Protein AF-A0A7X6ZRX3-F1 (afdb_monomer_lite)

Structure (mmCIF, N/CA/C/O backbone):
data_AF-A0A7X6ZRX3-F1
#
_entry.id   AF-A0A7X6ZRX3-F1
#
loop_
_atom_site.group_PDB
_atom_site.id
_atom_site.type_symbol
_atom_site.label_atom_id
_atom_site.label_alt_id
_atom_site.label_comp_id
_atom_site.label_asym_id
_atom_site.label_entity_id
_atom_site.label_seq_id
_atom_site.pdbx_PDB_ins_code
_atom_site.Cartn_x
_atom_site.Cartn_y
_atom_site.Cartn_z
_atom_site.occupancy
_atom_site.B_iso_or_equiv
_atom_site.auth_seq_id
_atom_site.auth_comp_id
_atom_site.auth_asym_id
_atom_site.auth_atom_id
_atom_site.pdbx_PDB_model_num
ATOM 1 N N . MET A 1 1 ? 18.087 -2.968 -9.320 1.00 62.56 1 MET A N 1
ATOM 2 C CA . MET A 1 1 ? 17.895 -2.647 -10.761 1.00 62.56 1 MET A CA 1
ATOM 3 C C . MET A 1 1 ? 18.783 -1.508 -11.258 1.00 62.56 1 MET A C 1
ATOM 5 O O . MET A 1 1 ? 19.505 -1.730 -12.217 1.00 62.56 1 MET A O 1
ATOM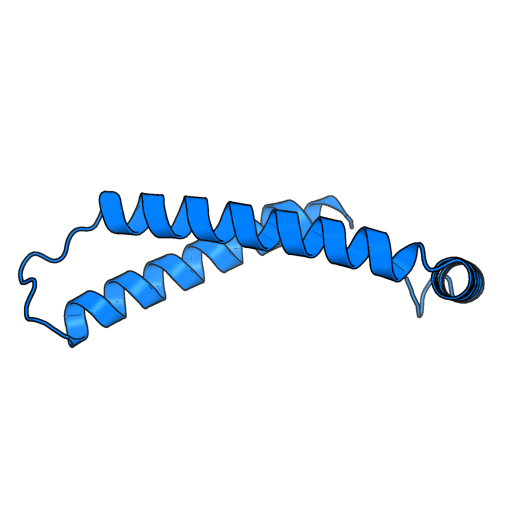 9 N N . LYS A 1 2 ? 18.772 -0.319 -10.634 1.00 68.00 2 LYS A N 1
ATOM 10 C CA . LYS A 1 2 ? 19.614 0.819 -11.057 1.00 68.00 2 LYS A CA 1
ATOM 11 C C . LYS A 1 2 ? 21.122 0.540 -10.952 1.00 68.00 2 LYS A C 1
ATOM 13 O O . LYS A 1 2 ? 21.859 0.905 -11.858 1.00 68.00 2 LYS A O 1
ATOM 18 N N . GLU A 1 3 ? 21.545 -0.132 -9.883 1.00 72.62 3 GLU A N 1
ATOM 19 C CA . GLU A 1 3 ? 22.952 -0.499 -9.651 1.00 72.62 3 GLU A CA 1
ATOM 20 C C . GLU A 1 3 ? 23.353 -1.768 -10.418 1.00 72.62 3 GLU A C 1
ATOM 22 O O . GLU A 1 3 ? 24.369 -1.769 -11.102 1.00 72.62 3 GLU A O 1
ATOM 27 N N . ASN A 1 4 ? 22.513 -2.811 -10.406 1.00 77.81 4 ASN A N 1
ATOM 28 C CA . ASN A 1 4 ? 22.840 -4.086 -11.067 1.00 77.81 4 ASN A CA 1
ATOM 29 C C . ASN A 1 4 ? 22.708 -4.046 -12.605 1.00 77.81 4 ASN A C 1
ATOM 31 O O . ASN A 1 4 ? 23.424 -4.766 -13.296 1.00 77.81 4 ASN A O 1
ATOM 35 N N . HIS A 1 5 ? 21.799 -3.231 -13.163 1.00 79.12 5 HIS A N 1
ATOM 36 C CA . HIS A 1 5 ? 21.517 -3.165 -14.608 1.00 79.12 5 HIS A CA 1
ATOM 37 C C . HIS A 1 5 ? 21.238 -1.723 -15.086 1.00 79.12 5 HIS A C 1
ATOM 39 O O . HIS A 1 5 ? 20.100 -1.381 -15.439 1.00 79.12 5 HIS A O 1
ATOM 45 N N . PRO A 1 6 ? 22.267 -0.859 -15.138 1.00 85.12 6 PRO A N 1
ATOM 46 C CA . PRO A 1 6 ? 22.098 0.575 -15.375 1.00 85.12 6 PRO A CA 1
ATOM 47 C C . PRO A 1 6 ? 21.553 0.918 -16.771 1.00 85.12 6 PRO A C 1
ATOM 49 O O . PRO A 1 6 ? 20.738 1.831 -16.896 1.00 85.12 6 PRO A O 1
ATOM 52 N N . GLU A 1 7 ? 21.947 0.185 -17.817 1.00 83.62 7 GLU A N 1
ATOM 53 C CA . GLU A 1 7 ? 21.478 0.438 -19.192 1.00 83.62 7 GLU A CA 1
ATOM 54 C C . GLU A 1 7 ? 19.994 0.083 -19.368 1.00 83.62 7 GLU A C 1
ATOM 56 O O . GLU A 1 7 ? 19.214 0.866 -19.914 1.00 83.62 7 GLU A O 1
ATOM 61 N N . ARG A 1 8 ? 19.563 -1.057 -18.807 1.00 83.25 8 ARG A N 1
ATOM 62 C CA . ARG A 1 8 ? 18.149 -1.462 -18.786 1.00 83.25 8 ARG A CA 1
ATOM 63 C C . ARG A 1 8 ? 17.300 -0.456 -18.010 1.00 83.25 8 ARG A C 1
ATOM 65 O O . ARG A 1 8 ? 16.221 -0.090 -18.466 1.00 83.25 8 ARG A O 1
ATOM 72 N N . TYR A 1 9 ? 17.796 0.022 -16.869 1.00 82.94 9 TYR A N 1
ATOM 73 C CA . TYR A 1 9 ? 17.118 1.050 -16.082 1.00 82.94 9 TYR A CA 1
ATOM 74 C C . TYR A 1 9 ? 16.940 2.354 -16.876 1.00 82.94 9 TYR A C 1
ATOM 76 O O . TYR A 1 9 ? 15.828 2.872 -16.949 1.00 82.94 9 TYR A O 1
ATOM 84 N N . ARG A 1 10 ? 17.996 2.855 -17.537 1.00 84.00 10 ARG A N 1
ATOM 85 C CA . ARG A 1 10 ? 17.917 4.075 -18.363 1.00 84.00 10 ARG A CA 1
ATOM 86 C C . ARG A 1 10 ? 16.923 3.937 -19.516 1.00 84.00 10 ARG A C 1
ATOM 88 O O . ARG A 1 10 ? 16.163 4.870 -19.767 1.00 84.00 10 ARG A O 1
ATOM 95 N N . LEU A 1 11 ? 16.894 2.783 -20.185 1.00 85.94 11 LEU A N 1
ATOM 96 C CA . LEU A 1 11 ? 15.931 2.509 -21.253 1.00 85.94 11 LEU A CA 1
ATOM 97 C C . LEU A 1 11 ? 14.486 2.528 -20.733 1.00 85.94 11 LEU A C 1
ATOM 99 O O . LEU A 1 11 ? 13.641 3.209 -21.308 1.00 85.94 11 LEU A O 1
ATOM 103 N N . LEU A 1 12 ? 14.209 1.832 -19.627 1.00 83.75 12 LEU A N 1
ATOM 104 C CA . LEU A 1 12 ? 12.873 1.775 -19.021 1.00 83.75 12 LEU A CA 1
ATOM 105 C C . LEU A 1 12 ? 12.387 3.145 -18.536 1.00 83.75 12 LE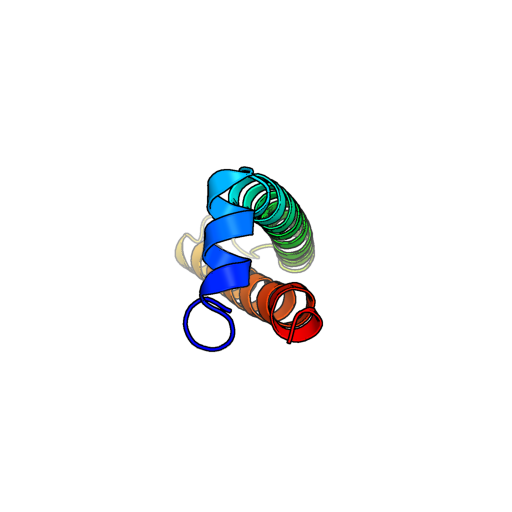U A C 1
ATOM 107 O O . LEU A 1 12 ? 11.204 3.455 -18.672 1.00 83.75 12 LEU A O 1
ATOM 111 N N . VAL A 1 13 ? 13.295 3.970 -18.007 1.00 84.19 13 VAL A N 1
ATOM 112 C CA . VAL A 1 13 ? 13.003 5.361 -17.634 1.00 84.19 13 VAL A CA 1
ATOM 113 C C . VAL A 1 13 ? 12.675 6.191 -18.873 1.00 84.19 13 VAL A C 1
ATOM 115 O O . VAL A 1 13 ? 11.652 6.869 -18.894 1.00 84.19 13 VAL A O 1
ATOM 118 N N . ARG A 1 14 ? 13.491 6.109 -19.932 1.00 86.12 14 ARG A N 1
ATOM 119 C CA . ARG A 1 14 ? 13.279 6.875 -21.172 1.00 86.12 14 ARG A CA 1
ATOM 120 C C . ARG A 1 14 ? 11.976 6.502 -21.880 1.00 86.12 14 ARG A C 1
ATOM 122 O O . ARG A 1 14 ? 11.328 7.372 -22.448 1.00 86.12 14 ARG A O 1
ATOM 129 N N . LEU A 1 15 ? 11.595 5.226 -21.838 1.00 88.31 15 LEU A N 1
ATOM 130 C CA . LEU A 1 15 ? 10.332 4.729 -22.388 1.00 88.31 15 LEU A CA 1
ATOM 131 C C . LEU A 1 15 ? 9.122 5.021 -21.480 1.00 88.31 15 LEU A C 1
ATOM 133 O O . LEU A 1 15 ? 7.994 4.717 -21.858 1.00 88.31 15 LEU A O 1
ATOM 137 N N . GLY A 1 16 ? 9.334 5.564 -20.274 1.00 85.12 16 GLY A N 1
ATOM 138 C CA . GLY A 1 16 ? 8.278 5.816 -19.288 1.00 85.12 16 GLY A CA 1
ATOM 139 C C . GLY A 1 16 ? 7.658 4.551 -18.682 1.00 85.12 16 GLY A C 1
ATOM 140 O O . GLY A 1 16 ? 6.759 4.655 -17.850 1.00 85.12 16 GLY A O 1
ATOM 141 N N . ILE A 1 17 ? 8.145 3.366 -19.063 1.00 83.62 17 ILE A N 1
ATOM 142 C CA . ILE A 1 17 ? 7.652 2.065 -18.592 1.00 83.62 17 ILE A CA 1
ATOM 143 C C . ILE A 1 17 ? 7.848 1.957 -17.086 1.00 83.62 17 ILE A C 1
ATOM 145 O O . ILE A 1 17 ? 6.927 1.551 -16.395 1.00 83.62 17 ILE A O 1
ATOM 149 N N . LEU A 1 18 ? 9.004 2.402 -16.577 1.00 83.06 18 LEU A N 1
ATOM 150 C CA . LEU A 1 18 ? 9.309 2.334 -15.148 1.00 83.06 18 LEU A CA 1
ATOM 151 C C . LEU A 1 18 ? 8.270 3.077 -14.299 1.00 83.06 18 LEU A C 1
ATOM 153 O O . LEU A 1 18 ? 7.876 2.585 -13.249 1.00 83.06 18 LEU A O 1
ATOM 157 N N . ASN A 1 19 ? 7.824 4.247 -14.767 1.00 83.31 19 ASN A N 1
ATOM 158 C CA . ASN A 1 19 ? 6.826 5.032 -14.052 1.00 83.31 19 ASN A CA 1
ATOM 159 C C . ASN A 1 19 ? 5.459 4.346 -14.091 1.00 83.31 19 ASN A C 1
ATOM 161 O O . ASN A 1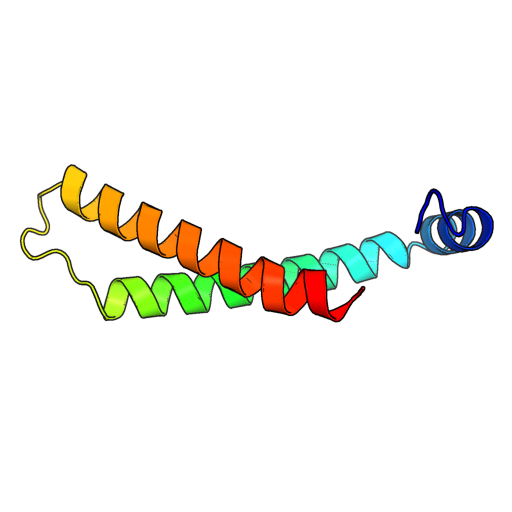 19 ? 4.829 4.225 -13.055 1.00 83.31 19 ASN A O 1
ATOM 165 N N . ARG A 1 20 ? 5.038 3.831 -15.256 1.00 83.94 20 ARG A N 1
ATOM 166 C CA . ARG A 1 20 ? 3.763 3.105 -15.388 1.00 83.94 20 ARG A CA 1
ATOM 167 C C . ARG A 1 20 ? 3.718 1.873 -14.496 1.00 83.94 20 ARG A C 1
ATOM 169 O O . ARG A 1 20 ? 2.809 1.754 -13.690 1.00 83.94 20 ARG A O 1
ATOM 176 N N . THR A 1 21 ? 4.749 1.032 -14.560 1.00 83.56 21 THR A N 1
ATOM 177 C CA . THR A 1 21 ? 4.834 -0.168 -13.721 1.00 83.56 21 THR A CA 1
ATOM 178 C C . THR A 1 21 ? 4.903 0.180 -12.237 1.00 83.56 21 THR A C 1
ATOM 180 O O . THR A 1 21 ? 4.349 -0.538 -11.418 1.00 83.56 21 THR A O 1
ATOM 183 N N . ALA A 1 22 ? 5.568 1.281 -11.863 1.00 83.50 22 ALA A N 1
ATOM 184 C CA . ALA A 1 22 ? 5.598 1.727 -10.471 1.00 83.50 22 ALA A CA 1
ATOM 185 C C . ALA A 1 22 ? 4.231 2.251 -10.009 1.00 83.50 22 ALA A C 1
ATOM 187 O O . ALA A 1 22 ? 3.845 2.003 -8.873 1.00 83.50 22 ALA A O 1
ATOM 188 N N . THR A 1 23 ? 3.497 2.957 -10.873 1.00 85.62 23 THR A N 1
ATOM 189 C CA . THR A 1 23 ? 2.134 3.413 -10.583 1.00 85.62 23 THR A CA 1
ATOM 190 C C . THR A 1 23 ? 1.180 2.236 -10.425 1.00 85.62 23 THR A C 1
ATOM 192 O O . THR A 1 23 ? 0.502 2.180 -9.411 1.00 85.62 23 THR A O 1
ATOM 195 N N . GLU A 1 24 ? 1.197 1.272 -11.346 1.00 87.25 24 GLU A N 1
ATOM 196 C CA . GLU A 1 24 ? 0.379 0.050 -11.270 1.00 87.25 24 GLU A CA 1
ATOM 197 C C . GLU A 1 24 ? 0.653 -0.720 -9.969 1.00 87.25 24 GLU A C 1
ATOM 199 O O . GLU A 1 24 ? -0.261 -1.025 -9.212 1.00 87.25 24 GLU A O 1
ATOM 204 N N . VAL A 1 25 ? 1.930 -0.945 -9.641 1.00 85.75 25 VAL A N 1
ATOM 205 C CA . VAL A 1 25 ? 2.314 -1.628 -8.395 1.00 85.75 25 VAL A CA 1
ATOM 206 C C . VAL A 1 25 ? 1.890 -0.838 -7.152 1.00 85.75 25 VAL A C 1
ATOM 208 O O . VAL A 1 25 ? 1.498 -1.437 -6.152 1.00 85.75 25 VAL A O 1
ATOM 211 N N . ASN A 1 26 ? 1.959 0.495 -7.189 1.00 86.38 26 ASN A N 1
ATOM 212 C CA . ASN A 1 26 ? 1.496 1.328 -6.081 1.00 86.38 26 ASN A CA 1
ATOM 213 C C . ASN A 1 26 ? -0.026 1.266 -5.921 1.00 86.38 26 ASN A C 1
ATOM 215 O O . ASN A 1 26 ? -0.502 1.181 -4.794 1.00 86.38 26 ASN A O 1
ATOM 219 N N . GLU A 1 27 ? -0.787 1.311 -7.014 1.00 88.56 27 GLU A N 1
ATOM 220 C CA . GLU A 1 27 ? -2.248 1.184 -6.987 1.00 88.56 27 GLU A CA 1
ATOM 221 C C . GLU A 1 27 ? -2.664 -0.162 -6.380 1.00 88.56 27 GLU A C 1
ATOM 223 O O . GLU A 1 27 ? -3.436 -0.179 -5.417 1.00 88.56 27 GLU A O 1
ATOM 228 N N . ASP A 1 28 ? -2.047 -1.258 -6.829 1.00 87.12 28 ASP A N 1
ATOM 229 C CA . ASP A 1 28 ? -2.250 -2.597 -6.266 1.00 87.12 28 ASP A CA 1
ATOM 230 C C . ASP A 1 28 ? -1.908 -2.650 -4.766 1.00 87.12 28 ASP A C 1
ATOM 232 O O . ASP A 1 28 ? -2.628 -3.256 -3.966 1.00 87.12 28 ASP A O 1
ATOM 236 N N . ALA A 1 29 ? -0.807 -2.008 -4.357 1.00 86.19 29 ALA A N 1
ATOM 237 C CA . ALA A 1 29 ? -0.396 -1.930 -2.957 1.00 86.19 29 ALA A CA 1
ATOM 238 C C . ALA A 1 29 ? -1.428 -1.190 -2.099 1.00 86.19 29 ALA A C 1
ATOM 240 O O . ALA A 1 29 ? -1.774 -1.653 -1.007 1.00 86.19 29 ALA A O 1
ATOM 241 N N . TYR A 1 30 ? -1.936 -0.057 -2.588 1.00 87.56 30 TYR A N 1
ATOM 242 C CA . TYR A 1 30 ? -2.939 0.733 -1.881 1.00 87.56 30 TYR A CA 1
ATOM 243 C C . TYR A 1 30 ? -4.266 -0.012 -1.751 1.00 87.56 30 TYR A C 1
ATOM 245 O O . TYR A 1 30 ? -4.844 -0.014 -0.663 1.00 87.56 30 TYR A O 1
ATOM 253 N N . GLU A 1 31 ? -4.723 -0.688 -2.807 1.00 90.00 31 GLU A N 1
ATOM 254 C CA . GLU A 1 31 ? -5.952 -1.482 -2.763 1.00 90.00 31 GLU A CA 1
ATOM 255 C C . GLU A 1 31 ? -5.839 -2.620 -1.738 1.00 90.00 31 GLU A C 1
ATOM 257 O O . GLU A 1 31 ? -6.708 -2.782 -0.875 1.00 90.00 31 GLU A O 1
ATOM 262 N N . ARG A 1 32 ? -4.726 -3.365 -1.748 1.00 87.50 32 ARG A N 1
ATOM 263 C CA . ARG A 1 32 ? -4.491 -4.440 -0.770 1.00 87.50 32 ARG A CA 1
ATOM 264 C C . ARG A 1 32 ? -4.411 -3.913 0.656 1.00 87.50 32 ARG A C 1
ATOM 266 O O . ARG A 1 32 ? -4.986 -4.519 1.564 1.00 87.50 32 ARG A O 1
ATOM 273 N N . MET A 1 33 ? -3.743 -2.780 0.864 1.00 89.38 33 MET A N 1
ATOM 274 C CA . MET A 1 33 ? -3.649 -2.156 2.181 1.00 89.38 33 MET A CA 1
ATOM 275 C C . MET A 1 33 ? -5.033 -1.748 2.707 1.00 89.38 33 MET A C 1
ATOM 277 O O . MET A 1 33 ? -5.352 -2.009 3.872 1.00 89.38 33 MET A O 1
ATOM 281 N N . ASP A 1 34 ? -5.893 -1.177 1.862 1.00 90.25 34 ASP A N 1
ATOM 282 C CA . ASP A 1 34 ? -7.260 -0.814 2.249 1.00 90.25 34 ASP A CA 1
ATOM 283 C C . ASP A 1 34 ? -8.109 -2.047 2.599 1.00 90.25 34 ASP A C 1
ATOM 285 O O .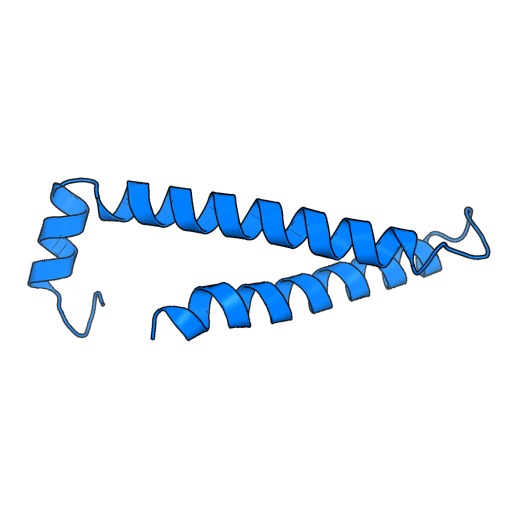 ASP A 1 34 ? -8.763 -2.085 3.648 1.00 90.25 34 ASP A O 1
ATOM 289 N N . VAL A 1 35 ? -8.025 -3.111 1.795 1.00 91.62 35 VAL A N 1
ATOM 290 C CA . VAL A 1 35 ? -8.722 -4.378 2.064 1.00 91.62 35 VAL A CA 1
ATOM 291 C C . VAL A 1 35 ? -8.281 -4.976 3.404 1.00 91.62 35 VAL A C 1
ATOM 293 O O . VAL A 1 35 ? -9.129 -5.337 4.231 1.00 91.62 35 VAL A O 1
ATOM 296 N N . ILE A 1 36 ? -6.971 -5.050 3.665 1.00 89.50 36 ILE A N 1
ATOM 297 C CA . ILE A 1 36 ? -6.434 -5.625 4.905 1.00 89.50 36 ILE A CA 1
ATOM 298 C C . ILE A 1 36 ? -6.853 -4.778 6.103 1.00 89.50 36 ILE A C 1
ATOM 300 O O . ILE A 1 36 ? -7.442 -5.312 7.049 1.00 89.50 36 ILE A O 1
ATOM 304 N N . THR A 1 37 ? -6.631 -3.465 6.058 1.00 89.25 37 THR A N 1
ATOM 305 C CA . THR A 1 37 ? -6.977 -2.577 7.174 1.00 89.25 37 THR A CA 1
ATOM 306 C C . THR A 1 37 ? -8.476 -2.560 7.457 1.00 89.25 37 THR A C 1
ATOM 308 O O . THR A 1 37 ? -8.883 -2.622 8.620 1.00 89.25 37 THR A O 1
ATOM 311 N N . THR A 1 38 ? -9.319 -2.564 6.425 1.00 89.19 38 THR A N 1
ATOM 312 C CA . THR A 1 38 ? -10.777 -2.629 6.573 1.00 89.19 38 THR A CA 1
ATOM 313 C C . THR A 1 38 ? -11.216 -3.965 7.164 1.00 89.19 38 THR A C 1
ATOM 315 O O . THR A 1 38 ? -12.057 -4.001 8.068 1.00 89.19 38 THR A O 1
ATOM 318 N N . SER A 1 39 ? -10.626 -5.075 6.714 1.00 89.06 39 SER A N 1
ATOM 319 C CA . SER A 1 39 ? -10.907 -6.401 7.270 1.00 89.06 39 SER A CA 1
ATOM 320 C C . SER A 1 39 ? -10.496 -6.504 8.746 1.00 89.06 39 SER A C 1
ATOM 322 O O . SER A 1 39 ? -11.237 -7.066 9.557 1.00 89.06 39 SER A O 1
ATOM 324 N N . TYR A 1 40 ? -9.364 -5.898 9.115 1.00 88.25 40 TYR A N 1
ATOM 325 C CA . TYR A 1 40 ? -8.842 -5.880 10.477 1.00 88.25 40 TYR A CA 1
ATOM 326 C C . TYR A 1 40 ? -9.738 -5.055 11.403 1.00 88.25 40 TYR A C 1
ATOM 328 O O . TYR A 1 40 ? -10.173 -5.541 12.446 1.00 88.25 40 TYR A O 1
ATOM 336 N N . LYS A 1 41 ? -10.118 -3.843 10.981 1.00 85.44 41 LYS A N 1
ATOM 337 C CA . LYS A 1 41 ? -11.046 -2.974 11.723 1.00 85.44 41 LYS A CA 1
ATOM 338 C C . LYS A 1 41 ? -12.419 -3.618 11.919 1.00 85.44 41 LYS A C 1
ATOM 340 O O . LYS A 1 41 ? -13.011 -3.480 12.984 1.00 85.44 41 LYS A O 1
ATOM 345 N N . LYS A 1 42 ? -12.925 -4.356 10.9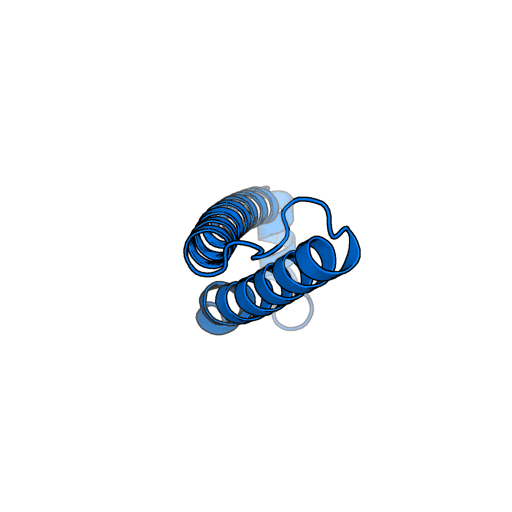22 1.00 86.38 42 LYS A N 1
ATOM 346 C CA . LYS A 1 42 ? -14.182 -5.116 11.055 1.00 86.38 42 LYS A CA 1
ATOM 347 C C . LYS A 1 42 ? -14.075 -6.223 12.104 1.00 86.38 42 LYS A C 1
ATOM 349 O O . LYS A 1 42 ? -15.014 -6.413 12.871 1.00 86.38 42 LYS A O 1
ATOM 354 N N . LYS A 1 43 ? -12.948 -6.941 12.149 1.00 86.50 43 LYS A N 1
ATOM 355 C CA . LYS A 1 43 ? -12.692 -7.998 13.143 1.00 86.50 43 LYS A CA 1
ATOM 356 C C . LYS A 1 43 ? -12.453 -7.441 14.545 1.00 86.50 43 LYS A C 1
ATOM 358 O O . LYS A 1 43 ? -12.742 -8.122 15.527 1.00 86.50 43 LYS A O 1
ATOM 363 N N . HIS A 1 44 ? -11.884 -6.247 14.655 1.00 79.75 44 HIS A N 1
ATOM 364 C CA . HIS A 1 44 ? -11.506 -5.627 15.921 1.00 79.75 44 HIS A CA 1
ATOM 365 C C . HIS A 1 44 ? -12.250 -4.306 16.085 1.00 79.75 44 HIS A C 1
ATOM 367 O O . HIS A 1 44 ? -11.700 -3.223 15.899 1.00 79.75 44 HIS A O 1
ATOM 373 N N . GLN A 1 45 ? -13.534 -4.406 16.432 1.00 75.94 45 GLN A N 1
ATOM 374 C CA . GLN A 1 45 ? -14.317 -3.243 16.829 1.00 75.94 45 GLN A CA 1
ATOM 375 C C . GLN A 1 45 ? -13.886 -2.779 18.224 1.00 75.94 45 GLN A C 1
ATOM 377 O O . GLN A 1 45 ? -13.703 -3.590 19.137 1.00 75.94 45 GLN A O 1
ATOM 382 N N . ALA A 1 46 ? -13.728 -1.465 18.394 1.00 73.38 46 ALA A N 1
ATOM 383 C CA . ALA A 1 46 ? -13.448 -0.884 19.699 1.00 73.38 46 ALA A CA 1
ATOM 384 C C . ALA A 1 46 ? -14.625 -1.162 20.644 1.00 73.38 46 ALA A C 1
ATOM 386 O O . ALA A 1 46 ? -15.775 -0.877 20.311 1.00 73.38 46 ALA A O 1
ATOM 387 N N . LYS A 1 47 ? -14.339 -1.700 21.836 1.00 70.50 47 LYS A N 1
ATOM 388 C CA . LYS A 1 47 ? -15.367 -1.930 22.865 1.00 70.50 47 LYS A CA 1
ATOM 389 C C . LYS A 1 47 ? -15.946 -0.609 23.369 1.00 70.50 47 LYS A C 1
ATOM 391 O O . LYS A 1 47 ? -17.135 -0.533 23.652 1.00 70.50 47 LYS A O 1
ATOM 396 N N . ASN A 1 48 ? -15.111 0.429 23.421 1.00 69.62 48 ASN A N 1
ATOM 397 C CA . ASN A 1 48 ? -15.508 1.789 23.745 1.00 69.62 48 ASN A CA 1
ATOM 398 C C . ASN A 1 48 ? -15.289 2.6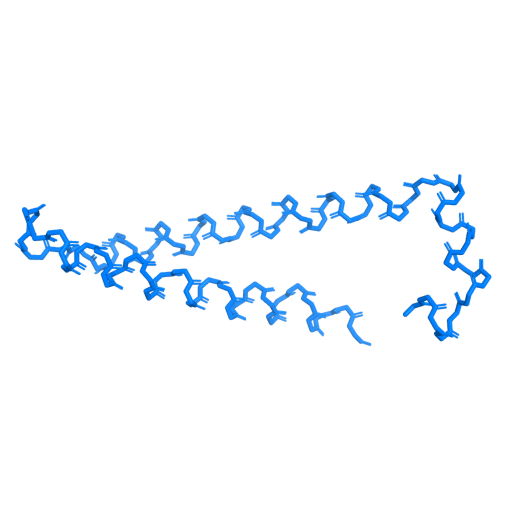92 22.529 1.00 69.62 48 ASN A C 1
ATOM 400 O O . ASN A 1 48 ? -14.184 3.185 22.308 1.00 69.62 48 ASN A O 1
ATOM 404 N N . GLY A 1 49 ? -16.353 2.963 21.768 1.00 65.62 49 GLY A N 1
ATOM 405 C CA . GLY A 1 49 ? -16.302 3.836 20.584 1.00 65.62 49 GLY A CA 1
ATOM 406 C C . GLY A 1 49 ? -15.820 5.271 20.855 1.00 65.62 49 GLY A C 1
ATOM 407 O O . GLY A 1 49 ? -15.421 5.962 19.926 1.00 65.62 49 GLY A O 1
ATOM 408 N N . ASN A 1 50 ? -15.792 5.698 22.123 1.00 71.31 50 ASN A N 1
ATOM 409 C CA . ASN A 1 50 ? -15.338 7.030 22.540 1.00 71.31 50 ASN A CA 1
ATOM 410 C C . ASN A 1 50 ? -13.860 7.067 22.978 1.00 71.31 50 ASN A C 1
ATOM 412 O O . ASN A 1 50 ? -13.346 8.136 23.302 1.00 71.31 50 ASN A O 1
ATOM 416 N N . SER A 1 51 ? -13.167 5.922 23.036 1.00 78.12 51 SER A N 1
ATOM 417 C CA . SER A 1 51 ? -11.762 5.869 23.450 1.00 78.12 51 SER A CA 1
ATOM 418 C C . SER A 1 51 ? -10.838 6.144 22.266 1.00 78.12 51 SER A C 1
ATOM 420 O O . SER A 1 51 ? -10.516 5.252 21.476 1.00 78.12 51 SER A O 1
ATOM 422 N N . THR A 1 52 ? -10.353 7.383 22.170 1.00 82.38 52 THR A N 1
ATOM 423 C CA . THR A 1 52 ? -9.389 7.804 21.139 1.00 82.38 52 THR A CA 1
ATOM 424 C C . THR A 1 52 ? -8.131 6.930 21.138 1.00 82.38 52 THR A C 1
ATOM 426 O O . THR A 1 52 ? -7.594 6.616 20.078 1.00 82.38 52 THR A O 1
ATOM 429 N N . MET A 1 53 ? -7.682 6.478 22.316 1.00 86.75 53 MET A N 1
ATOM 430 C CA . MET A 1 53 ? -6.472 5.662 22.447 1.00 86.75 53 MET A CA 1
ATOM 431 C C . MET A 1 53 ? -6.669 4.224 21.949 1.00 86.75 53 MET A C 1
ATOM 433 O O . MET A 1 53 ? -5.781 3.675 21.299 1.00 86.75 53 MET A O 1
ATOM 437 N N . GLU A 1 54 ? -7.819 3.601 22.226 1.00 82.06 54 GLU A N 1
ATOM 438 C CA . GLU A 1 54 ? -8.115 2.250 21.722 1.00 82.06 54 GLU A CA 1
ATOM 439 C C . GLU A 1 54 ? -8.281 2.255 20.205 1.00 82.06 54 GLU A C 1
ATOM 441 O O . GLU A 1 54 ? -7.714 1.405 19.518 1.00 82.06 54 GLU A O 1
ATOM 446 N N . MET A 1 55 ? -8.984 3.257 19.672 1.00 84.31 55 MET A N 1
ATOM 447 C CA . MET A 1 55 ? -9.152 3.408 18.231 1.00 84.31 55 MET A CA 1
ATOM 448 C C . MET A 1 55 ? -7.809 3.662 17.536 1.00 84.31 55 MET A C 1
ATOM 450 O O . MET A 1 55 ? -7.541 3.090 16.480 1.00 84.31 55 MET A O 1
ATOM 454 N N . TRP A 1 56 ? -6.929 4.468 18.137 1.00 87.31 56 TRP A N 1
ATOM 455 C CA . TRP A 1 56 ? -5.574 4.669 17.625 1.00 87.31 56 TRP A CA 1
ATOM 456 C C . TRP A 1 56 ? -4.773 3.363 17.608 1.00 87.31 56 TRP A C 1
ATOM 458 O O . TRP A 1 56 ? -4.207 3.024 16.572 1.00 87.31 56 TRP A O 1
ATOM 468 N N . ARG A 1 57 ? -4.782 2.583 18.699 1.00 88.38 57 ARG A N 1
ATOM 469 C CA . ARG A 1 57 ? -4.061 1.297 18.768 1.00 88.38 57 ARG A CA 1
ATOM 470 C C . ARG A 1 57 ? -4.513 0.316 17.686 1.00 88.38 57 ARG A C 1
ATOM 472 O O . ARG A 1 57 ? -3.664 -0.263 17.020 1.00 88.38 57 ARG A O 1
ATOM 479 N N . ILE A 1 58 ? -5.822 0.169 17.478 1.00 87.88 58 ILE A N 1
ATOM 480 C CA . ILE A 1 58 ? -6.372 -0.725 16.445 1.00 87.88 58 ILE A CA 1
ATOM 481 C C . ILE A 1 58 ? -5.956 -0.257 15.047 1.00 87.88 58 ILE A C 1
ATOM 483 O O . ILE A 1 58 ? -5.577 -1.076 14.215 1.00 87.88 58 ILE A O 1
ATOM 487 N N . ASN A 1 59 ? -5.980 1.055 14.787 1.00 87.25 59 ASN A N 1
ATOM 488 C CA . ASN A 1 59 ? -5.511 1.602 13.513 1.00 87.25 59 ASN A CA 1
ATOM 489 C C . ASN A 1 59 ? -4.018 1.335 13.290 1.00 87.25 59 ASN A C 1
ATOM 491 O O . ASN A 1 59 ? -3.646 0.910 12.204 1.00 87.25 59 ASN A O 1
ATOM 495 N N . GLN A 1 60 ? -3.178 1.549 14.305 1.00 91.12 60 GLN A N 1
ATOM 496 C CA . GLN A 1 60 ? -1.740 1.291 14.201 1.00 91.12 60 GLN A CA 1
ATOM 497 C C . GLN A 1 60 ? -1.447 -0.186 13.941 1.00 91.12 60 GLN A C 1
ATOM 499 O O . GLN A 1 60 ? -0.665 -0.507 13.055 1.00 91.12 60 GLN A O 1
ATOM 504 N N . GLN A 1 61 ? -2.125 -1.091 14.649 1.00 90.25 61 GLN A N 1
ATOM 505 C CA . GLN A 1 61 ? -1.981 -2.528 14.417 1.00 90.25 61 GLN A CA 1
ATOM 506 C C . GLN A 1 61 ? -2.444 -2.936 13.013 1.00 90.25 61 GLN A C 1
ATOM 508 O O . GLN A 1 61 ? -1.777 -3.736 12.362 1.00 90.25 61 GLN A O 1
ATOM 513 N N . ALA A 1 62 ? -3.547 -2.357 12.527 1.00 89.12 62 ALA A N 1
ATOM 514 C CA . ALA A 1 62 ? -4.033 -2.599 11.173 1.00 89.12 62 ALA A CA 1
ATOM 515 C C . ALA A 1 62 ? -3.017 -2.147 10.112 1.00 89.12 62 ALA A C 1
ATOM 517 O O . ALA A 1 62 ? -2.783 -2.880 9.157 1.00 89.12 62 ALA A O 1
ATOM 518 N N . ILE A 1 63 ? -2.416 -0.963 10.291 1.00 89.62 63 ILE A N 1
ATOM 519 C CA . ILE A 1 63 ? -1.398 -0.415 9.383 1.00 89.62 63 ILE A CA 1
ATOM 520 C C . ILE A 1 63 ? -0.158 -1.305 9.386 1.00 89.62 63 ILE A C 1
ATOM 522 O O . ILE A 1 63 ? 0.237 -1.760 8.322 1.00 89.62 63 ILE A O 1
ATOM 526 N N . MET A 1 64 ? 0.395 -1.632 10.559 1.00 91.75 64 MET A N 1
ATOM 527 C CA . MET A 1 64 ? 1.589 -2.483 10.652 1.00 91.75 64 MET A CA 1
ATOM 528 C C . MET A 1 64 ? 1.383 -3.841 9.973 1.00 91.75 64 MET A C 1
ATOM 530 O O . MET A 1 64 ? 2.238 -4.293 9.218 1.00 91.75 64 MET A O 1
ATOM 534 N N . MET A 1 65 ? 0.231 -4.480 10.203 1.00 90.50 65 MET A N 1
ATOM 535 C CA . MET A 1 65 ? -0.086 -5.766 9.580 1.00 90.50 65 MET A CA 1
ATOM 536 C C . MET A 1 65 ? -0.242 -5.641 8.060 1.00 90.50 65 MET A C 1
ATOM 538 O O . MET A 1 65 ? 0.213 -6.508 7.317 1.00 90.50 65 MET A O 1
ATOM 542 N N . ALA A 1 66 ? -0.895 -4.578 7.588 1.00 89.50 66 ALA A N 1
ATOM 543 C CA . ALA A 1 66 ? -1.065 -4.357 6.161 1.00 89.50 66 ALA A CA 1
ATOM 544 C C . ALA A 1 66 ? 0.270 -4.053 5.469 1.00 89.50 66 ALA A C 1
ATOM 546 O O . ALA A 1 66 ? 0.529 -4.609 4.409 1.00 89.50 66 ALA A O 1
ATOM 547 N N . GLU A 1 67 ? 1.138 -3.249 6.084 1.00 88.00 67 GLU A N 1
ATOM 548 C CA . GLU A 1 67 ? 2.485 -2.968 5.580 1.00 88.00 67 GLU A CA 1
ATOM 549 C C . GLU A 1 67 ? 3.327 -4.243 5.478 1.00 88.00 67 GLU A C 1
ATOM 551 O O . GLU A 1 67 ? 3.946 -4.474 4.442 1.00 88.00 67 GLU A O 1
ATOM 556 N N . GLU A 1 68 ? 3.313 -5.100 6.503 1.00 89.06 68 GLU A N 1
ATOM 557 C CA . GLU A 1 68 ? 4.056 -6.365 6.498 1.00 89.06 68 GLU A CA 1
ATOM 558 C C . GLU A 1 68 ? 3.598 -7.294 5.363 1.00 89.06 68 GLU A C 1
ATOM 560 O O . GLU A 1 68 ? 4.424 -7.806 4.602 1.00 89.06 68 GLU A O 1
ATOM 565 N N . ILE A 1 69 ? 2.283 -7.472 5.204 1.00 87.00 69 ILE A N 1
ATOM 566 C CA . ILE A 1 69 ? 1.713 -8.334 4.161 1.00 87.00 69 ILE A CA 1
ATOM 567 C C . ILE A 1 69 ? 1.992 -7.760 2.773 1.00 87.00 69 ILE A C 1
ATOM 569 O O . ILE A 1 69 ? 2.439 -8.489 1.892 1.00 87.00 69 ILE A O 1
ATOM 573 N N . VAL A 1 70 ? 1.769 -6.461 2.566 1.00 86.31 70 VAL A N 1
ATOM 574 C CA . VAL A 1 70 ? 1.991 -5.810 1.268 1.00 86.31 70 VAL A CA 1
ATOM 575 C C . VAL A 1 70 ? 3.472 -5.849 0.891 1.00 86.31 70 VAL A C 1
ATOM 577 O O . VAL A 1 70 ? 3.801 -6.159 -0.253 1.00 86.31 70 VAL A O 1
ATOM 580 N N . LEU A 1 71 ? 4.384 -5.610 1.838 1.00 84.69 71 LEU A N 1
ATOM 581 C CA . LEU A 1 71 ? 5.822 -5.733 1.601 1.00 84.69 71 LEU A CA 1
ATOM 582 C C . LEU A 1 71 ? 6.189 -7.169 1.194 1.00 84.69 71 LEU A C 1
ATOM 584 O O . LEU A 1 71 ? 6.929 -7.360 0.229 1.00 84.69 71 LEU A O 1
ATOM 588 N N . HIS A 1 72 ? 5.642 -8.173 1.884 1.00 83.44 72 HIS A N 1
ATOM 589 C CA . HIS A 1 72 ? 5.852 -9.582 1.556 1.00 83.44 72 HIS A CA 1
ATOM 590 C C . HIS A 1 72 ? 5.298 -9.964 0.175 1.00 83.44 72 HIS A C 1
ATOM 592 O O . HIS A 1 72 ? 6.003 -10.553 -0.640 1.00 83.44 72 HIS A O 1
ATOM 598 N N . GLU A 1 73 ? 4.046 -9.630 -0.115 1.00 78.56 73 GLU A N 1
ATOM 599 C CA . GLU A 1 73 ? 3.368 -10.052 -1.344 1.00 78.56 73 GLU A CA 1
ATOM 600 C C . GLU A 1 73 ? 3.809 -9.283 -2.587 1.00 78.56 73 GLU A C 1
ATOM 602 O O . GLU A 1 73 ? 3.773 -9.826 -3.688 1.00 78.56 73 GLU A O 1
ATOM 607 N N . ILE A 1 74 ? 4.188 -8.015 -2.435 1.00 76.12 74 ILE A N 1
ATOM 608 C CA . ILE A 1 74 ? 4.578 -7.175 -3.564 1.00 76.12 74 ILE A CA 1
ATOM 609 C C . ILE A 1 74 ? 6.094 -7.174 -3.682 1.00 76.12 74 ILE A C 1
ATOM 611 O O . ILE A 1 74 ? 6.628 -7.626 -4.684 1.00 76.12 74 ILE A O 1
ATOM 615 N N . VAL A 1 75 ? 6.826 -6.721 -2.665 1.00 69.38 75 VAL A N 1
ATOM 616 C CA . VAL A 1 75 ? 8.270 -6.471 -2.813 1.00 69.38 75 VAL A CA 1
ATOM 617 C C . VAL A 1 75 ? 9.076 -7.767 -2.895 1.00 69.38 75 VAL A C 1
ATOM 619 O O . VAL A 1 75 ? 9.975 -7.861 -3.733 1.00 69.38 75 VAL A O 1
ATOM 622 N N . TYR A 1 76 ? 8.754 -8.779 -2.084 1.00 64.69 76 TYR A N 1
ATOM 623 C CA . TYR A 1 76 ? 9.505 -10.041 -2.096 1.00 64.69 76 TYR A CA 1
ATOM 624 C C . TYR A 1 76 ? 9.138 -10.976 -3.256 1.00 64.69 76 TYR A C 1
ATOM 626 O O . TYR A 1 76 ? 9.962 -11.806 -3.629 1.00 64.69 76 TYR A O 1
ATOM 634 N N . CYS A 1 77 ? 7.971 -10.824 -3.890 1.00 58.00 77 CYS A N 1
ATOM 635 C CA . CYS A 1 77 ? 7.643 -11.573 -5.108 1.00 58.00 77 CYS A CA 1
ATOM 636 C C . CYS A 1 77 ? 8.401 -11.081 -6.359 1.00 58.00 77 CYS A C 1
ATOM 638 O O . CYS A 1 77 ? 8.463 -11.810 -7.348 1.00 58.00 77 CYS A O 1
ATOM 640 N N . TYR A 1 78 ? 8.985 -9.876 -6.328 1.00 55.50 78 TYR A N 1
ATOM 641 C CA . TYR A 1 78 ? 9.742 -9.287 -7.445 1.00 55.50 78 TYR A CA 1
ATOM 642 C C . TYR A 1 78 ? 11.277 -9.350 -7.278 1.00 55.50 78 TYR A C 1
ATOM 644 O O . TYR A 1 78 ? 11.988 -8.700 -8.054 1.00 55.50 78 TYR A O 1
ATOM 652 N N . HIS A 1 79 ? 11.793 -10.087 -6.284 1.00 48.69 79 HIS A N 1
ATOM 653 C CA . HIS A 1 79 ? 13.235 -10.283 -6.056 1.00 48.69 79 HIS A CA 1
ATOM 654 C C . HIS A 1 79 ? 13.747 -11.573 -6.705 1.00 48.69 79 HIS A C 1
ATOM 656 O O . HIS A 1 79 ? 14.828 -11.509 -7.334 1.00 48.69 79 HIS A O 1
#

Radius of gyration: 17.87 Å; chains: 1; bounding box: 39×19×46 Å

Secondary structure (DSSP, 8-state):
-TTT-HHHHHHHHHTTHHHHHHHHHHHHHHHHHHHHHHHHHHHS--SSTT-HHHHHHHHHHHHHHHHHHHIIIIIGGG-

Sequence (79 aa):
MKENHPERYRLLVRLGILNRTATEVNEDAYERMDVITTSYKKKHQAKNGNSTMEMWRINQQAIMMAEEIVLHEIVYCYH

Foldseek 3Di:
DCVVCVVVVVVCVVVCVVVVVVVVLVVVLVVQLCVQLVVQCVVDPDPDPPDPVSVVVSNVVSNVVSVVVSCCVRVVVVD

pLDDT: mean 82.43, std 8.77, range [48.69, 91.75]